Protein AF-A0A971RGT4-F1 (afdb_monomer)

pLDDT: mean 87.38, std 16.97, range [37.19, 98.38]

Nearest PDB structures (foldseek):
  1kdp-assembly1_A  TM=9.262E-01  e=4.295E-02  Escherichia coli

Sequence (68 aa):
AGRGSQLPFEEVVADLARRDQIDSSRQYAPLSQAQDAVYLDTTHLSIEEVVAAILELVTQSSVDGSHA

Solvent-accessible surface area (backbone atoms only — not comparable to full-atom values): 4497 Å² total; per-residue (Å²): 140,90,73,78,78,94,66,57,71,69,56,54,52,51,51,51,54,52,48,54,54,52,42,48,64,37,95,67,87,40,63,65,87,57,99,86,58,82,88,79,89,56,91,87,50,53,73,68,52,49,52,50,52,53,54,48,55,54,52,62,64,51,67,81,62,72,87,121

Secondary structure (DSSP, 8-state):
--------HHHHHHHHHHHHHHHHH-SSS-S---TTPPP---TT--HHHHHHHHHHHHHHHHGGG---

Foldseek 3Di:
DDDDDPDDPVVVVVVVVVVLVCQQPDPPNRPDADPPDDDDDCPPPDPVRVVVVVVVVVVVVCVVPDPD

Mean predicted aligned error: 7.65 Å

Radius of gyration: 17.81 Å; Cα contacts (8 Å, |Δi|>4): 11; chains: 1; bounding box: 44×33×44 Å

Structure (mmCIF, N/CA/C/O backbone):
data_AF-A0A971RGT4-F1
#
_entry.id   AF-A0A971RGT4-F1
#
loop_
_atom_site.group_PDB
_atom_site.id
_atom_site.type_symbol
_atom_site.label_atom_id
_atom_site.label_alt_id
_atom_site.label_comp_id
_atom_site.label_asym_id
_atom_site.label_entity_id
_atom_site.label_seq_id
_atom_site.pdbx_PDB_ins_code
_atom_site.Cartn_x
_atom_site.Cartn_y
_atom_site.Cartn_z
_atom_site.occupancy
_atom_site.B_iso_or_equiv
_atom_site.auth_seq_id
_atom_site.auth_comp_id
_atom_site.auth_asym_id
_atom_site.auth_atom_id
_atom_site.pdbx_PDB_model_num
ATOM 1 N N . ALA A 1 1 ? 24.529 -7.754 3.820 1.00 46.22 1 ALA A N 1
ATOM 2 C CA . ALA A 1 1 ? 24.575 -7.608 2.352 1.00 46.22 1 ALA A CA 1
ATOM 3 C C . ALA A 1 1 ? 23.179 -7.901 1.826 1.00 46.22 1 ALA A C 1
ATOM 5 O O . ALA A 1 1 ? 22.627 -8.919 2.207 1.00 46.22 1 ALA A O 1
ATOM 6 N N . GLY A 1 2 ? 22.576 -6.986 1.073 1.00 54.78 2 GLY A N 1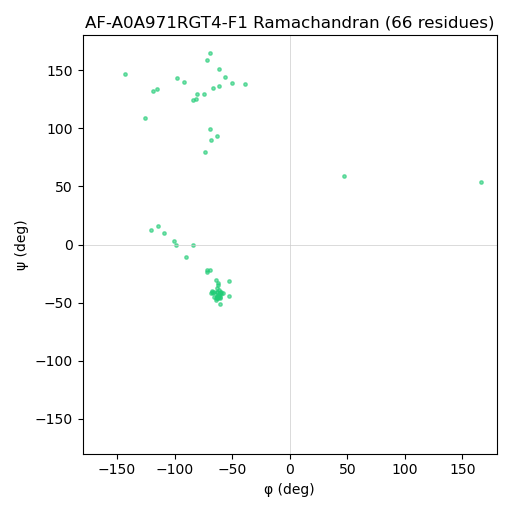
ATOM 7 C CA . GLY A 1 2 ? 21.180 -7.116 0.646 1.00 54.78 2 GLY A CA 1
ATOM 8 C C . GLY A 1 2 ? 20.660 -5.798 0.091 1.00 54.78 2 GLY A C 1
ATOM 9 O O . GLY A 1 2 ? 19.709 -5.237 0.612 1.00 54.78 2 GLY A O 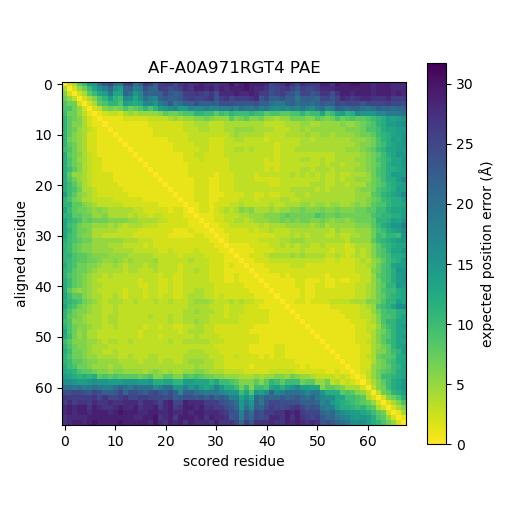1
ATOM 10 N N . ARG A 1 3 ? 21.366 -5.233 -0.890 1.00 58.19 3 ARG A N 1
ATOM 11 C CA . ARG A 1 3 ? 20.844 -4.138 -1.711 1.00 58.19 3 ARG A CA 1
ATOM 12 C C . ARG A 1 3 ? 20.746 -4.674 -3.129 1.00 58.19 3 ARG A C 1
ATOM 14 O O . ARG A 1 3 ? 21.650 -5.391 -3.546 1.00 58.19 3 ARG A O 1
ATOM 21 N N . GLY A 1 4 ? 19.601 -4.402 -3.748 1.00 63.97 4 GLY A N 1
ATOM 22 C CA . GLY A 1 4 ? 19.023 -5.102 -4.888 1.00 63.97 4 GLY A CA 1
ATOM 23 C C . GLY A 1 4 ? 20.008 -5.560 -5.952 1.00 63.97 4 GLY A C 1
ATOM 24 O O . GLY A 1 4 ? 20.907 -4.828 -6.362 1.00 63.97 4 GLY A O 1
ATOM 25 N N . SER A 1 5 ? 19.785 -6.780 -6.425 1.00 69.56 5 SER A N 1
ATOM 26 C CA . SER A 1 5 ? 20.187 -7.191 -7.763 1.00 69.56 5 SER A CA 1
ATOM 27 C C . SER A 1 5 ? 19.682 -6.154 -8.774 1.00 69.56 5 SER A C 1
ATOM 29 O O . SER A 1 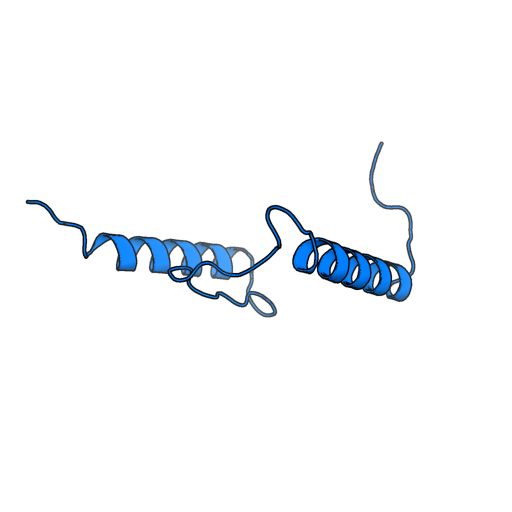5 ? 18.566 -5.650 -8.647 1.00 69.56 5 SER A O 1
ATOM 31 N N . GLN A 1 6 ? 20.506 -5.818 -9.769 1.00 75.50 6 GLN A N 1
ATOM 32 C CA . GLN A 1 6 ? 20.059 -5.034 -10.920 1.00 75.50 6 GLN A CA 1
ATOM 33 C C . GLN A 1 6 ? 19.092 -5.903 -11.731 1.00 75.50 6 GLN A C 1
ATOM 35 O O . GLN A 1 6 ? 19.520 -6.675 -12.583 1.00 75.50 6 GLN A O 1
ATOM 40 N N . LEU A 1 7 ? 17.804 -5.828 -11.401 1.00 84.31 7 LEU A N 1
ATOM 41 C CA . LEU A 1 7 ? 16.739 -6.488 -12.145 1.00 84.31 7 LEU A CA 1
ATOM 42 C C . LEU A 1 7 ? 16.194 -5.529 -13.212 1.00 84.31 7 LEU A C 1
ATOM 44 O O . LEU A 1 7 ? 16.038 -4.334 -12.932 1.00 84.31 7 LEU A O 1
ATOM 48 N N . PRO A 1 8 ? 15.898 -6.016 -14.426 1.00 93.00 8 PRO A N 1
ATOM 49 C CA . PRO A 1 8 ? 15.166 -5.252 -15.424 1.00 93.00 8 PRO A CA 1
ATOM 50 C C . PRO A 1 8 ? 13.817 -4.777 -14.878 1.00 93.00 8 PRO A C 1
ATOM 52 O O . PRO A 1 8 ? 13.134 -5.503 -14.158 1.00 93.00 8 PRO A O 1
ATOM 55 N N . PHE A 1 9 ? 13.398 -3.576 -15.275 1.00 92.62 9 PHE A N 1
ATOM 56 C CA . PHE A 1 9 ? 12.101 -3.015 -14.886 1.00 92.62 9 PHE A CA 1
ATOM 57 C C . PHE A 1 9 ? 10.934 -3.967 -15.199 1.00 92.62 9 PHE A 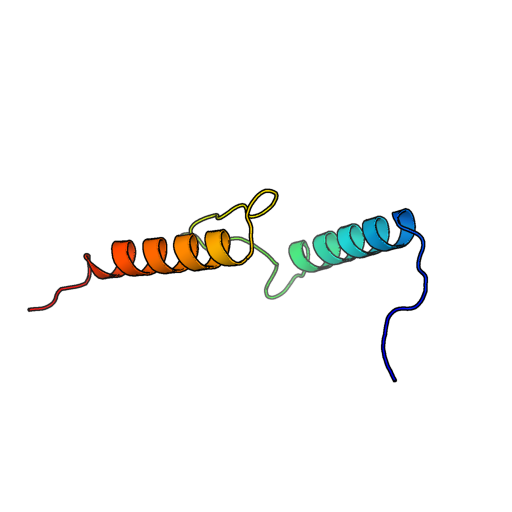C 1
ATOM 59 O O . PHE A 1 9 ? 10.079 -4.198 -14.349 1.00 92.62 9 PHE A O 1
ATOM 66 N N . GLU A 1 10 ? 10.937 -4.571 -16.390 1.00 95.88 10 GLU A N 1
ATOM 67 C CA . GLU A 1 10 ? 9.896 -5.512 -16.823 1.00 95.88 10 GLU A CA 1
ATOM 68 C C . GLU A 1 10 ? 9.820 -6.759 -15.934 1.00 95.88 10 GLU A C 1
ATOM 70 O O . GLU A 1 10 ? 8.728 -7.254 -15.662 1.00 95.88 10 GLU A O 1
ATOM 75 N N . GLU A 1 11 ? 10.961 -7.237 -15.430 1.00 94.88 11 GLU A N 1
ATOM 76 C CA . GLU A 1 11 ? 11.010 -8.385 -14.523 1.00 94.88 11 GLU A CA 1
ATOM 77 C C . GLU A 1 11 ? 10.378 -8.041 -13.171 1.00 94.88 11 GLU A C 1
ATOM 79 O O . GLU A 1 11 ? 9.589 -8.819 -12.637 1.00 94.88 11 GLU A O 1
ATOM 84 N N . VAL A 1 12 ? 10.648 -6.838 -12.652 1.00 94.25 12 VAL A N 1
ATOM 85 C CA . VAL A 1 12 ? 10.034 -6.349 -11.409 1.00 94.25 12 VAL A CA 1
ATOM 86 C C . VAL A 1 12 ? 8.518 -6.209 -11.566 1.00 94.25 12 VAL A C 1
ATOM 88 O O . VAL A 1 12 ? 7.770 -6.638 -10.690 1.00 94.25 12 VAL A O 1
ATOM 91 N N . VAL A 1 13 ? 8.050 -5.652 -12.687 1.00 96.25 13 VAL A N 1
ATOM 92 C CA . VAL A 1 13 ? 6.611 -5.518 -12.970 1.00 96.25 13 VAL A CA 1
ATOM 93 C C . VAL A 1 13 ? 5.937 -6.889 -13.064 1.00 96.25 13 VAL A C 1
ATOM 95 O O . VAL A 1 13 ? 4.878 -7.093 -12.469 1.00 96.25 13 VAL A O 1
ATOM 98 N 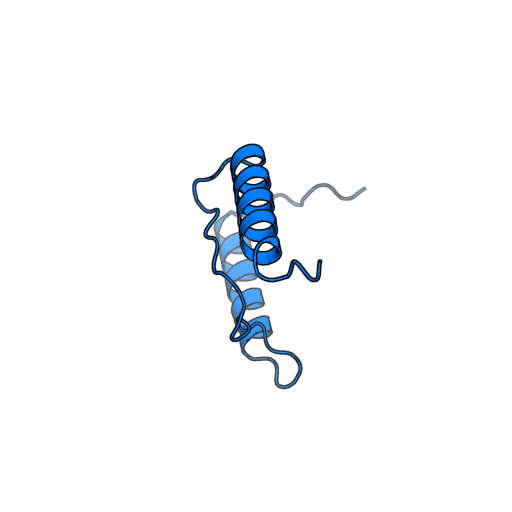N . ALA A 1 14 ? 6.554 -7.841 -13.769 1.00 96.75 14 ALA A N 1
ATOM 99 C CA . ALA A 1 14 ? 6.024 -9.194 -13.903 1.00 96.75 14 ALA A CA 1
ATOM 100 C C . ALA A 1 14 ? 5.953 -9.924 -12.551 1.00 96.75 14 ALA A C 1
ATOM 102 O O . ALA A 1 14 ? 4.961 -10.599 -12.268 1.00 96.75 14 ALA A O 1
ATOM 103 N N . ASP A 1 15 ? 6.971 -9.770 -11.700 1.00 95.94 15 ASP A N 1
ATOM 104 C CA . ASP A 1 15 ? 6.982 -10.393 -10.376 1.00 95.94 15 ASP A CA 1
ATOM 105 C C . ASP A 1 15 ? 5.923 -9.796 -9.438 1.00 95.94 15 ASP A C 1
ATOM 107 O O . ASP A 1 15 ? 5.225 -10.543 -8.746 1.00 95.94 15 ASP A O 1
ATOM 111 N N . LEU A 1 16 ? 5.740 -8.470 -9.467 1.00 95.75 16 LEU A N 1
ATOM 112 C CA . LEU A 1 16 ? 4.676 -7.793 -8.719 1.00 95.75 16 LEU A CA 1
ATOM 113 C C . LEU A 1 16 ? 3.292 -8.288 -9.151 1.00 95.75 16 LEU A C 1
ATOM 115 O O . LEU A 1 16 ? 2.525 -8.749 -8.308 1.00 95.75 16 LEU A O 1
ATOM 119 N N . ALA A 1 17 ? 3.008 -8.302 -10.457 1.00 96.88 17 ALA A N 1
ATOM 120 C CA . ALA A 1 17 ? 1.722 -8.769 -10.979 1.00 96.88 17 ALA A CA 1
ATOM 121 C C . ALA A 1 17 ? 1.441 -10.235 -10.604 1.00 96.88 17 ALA A C 1
ATOM 123 O O . ALA A 1 17 ? 0.329 -10.591 -10.207 1.00 96.88 17 ALA A O 1
ATOM 124 N N . ARG A 1 18 ? 2.466 -11.093 -10.681 1.00 97.62 18 ARG A N 1
ATOM 125 C CA . ARG A 1 18 ? 2.378 -12.498 -10.265 1.00 97.62 18 ARG A CA 1
ATOM 126 C C . ARG A 1 18 ? 2.058 -12.622 -8.774 1.00 97.62 18 ARG A C 1
ATOM 128 O O . ARG A 1 18 ? 1.244 -13.465 -8.399 1.00 97.62 18 ARG A O 1
ATOM 135 N N . ARG A 1 19 ? 2.697 -11.819 -7.917 1.00 97.06 19 ARG A N 1
ATOM 136 C CA . ARG A 1 19 ? 2.438 -11.821 -6.470 1.00 97.06 19 ARG A CA 1
ATOM 137 C C . ARG A 1 19 ? 1.012 -11.373 -6.165 1.00 97.06 19 ARG A C 1
ATOM 139 O O . ARG A 1 19 ? 0.322 -12.074 -5.433 1.00 97.06 19 ARG A O 1
ATOM 146 N N . ASP A 1 20 ? 0.557 -10.291 -6.784 1.00 96.19 20 ASP A N 1
ATOM 147 C CA . ASP A 1 20 ? -0.793 -9.760 -6.578 1.00 96.19 20 ASP A CA 1
ATOM 148 C C . ASP A 1 20 ? -1.867 -10.777 -7.003 1.00 96.19 20 ASP A C 1
ATOM 150 O O . ASP A 1 20 ? -2.865 -10.980 -6.303 1.00 96.19 20 ASP A O 1
ATOM 154 N N . GLN A 1 21 ? -1.640 -11.500 -8.108 1.00 97.31 21 GLN A N 1
ATOM 155 C CA . GLN A 1 21 ? -2.517 -12.592 -8.539 1.00 97.31 21 GLN A CA 1
ATOM 156 C C . GLN A 1 21 ? -2.551 -13.740 -7.521 1.00 97.31 21 GLN A C 1
ATOM 158 O O . GLN A 1 21 ? -3.622 -14.260 -7.200 1.00 97.31 21 GLN A O 1
ATOM 163 N N . ILE A 1 22 ? -1.390 -14.163 -7.018 1.00 97.31 22 ILE A N 1
ATOM 164 C CA . ILE A 1 22 ? -1.317 -15.233 -6.017 1.00 97.31 22 ILE A CA 1
ATOM 165 C C . ILE A 1 22 ? -2.035 -14.803 -4.741 1.00 97.31 22 ILE A C 1
ATOM 167 O O . ILE A 1 22 ? -2.822 -15.578 -4.210 1.00 97.31 22 ILE A O 1
ATOM 171 N N . ASP A 1 23 ? -1.792 -13.584 -4.266 1.00 96.88 23 ASP A N 1
ATOM 172 C CA . ASP A 1 23 ? -2.322 -13.082 -3.000 1.00 96.88 23 ASP A CA 1
ATOM 173 C C . ASP A 1 23 ? -3.842 -12.898 -3.048 1.00 96.88 23 ASP A C 1
ATOM 175 O O . ASP A 1 23 ? -4.533 -13.289 -2.107 1.00 96.88 23 ASP A O 1
ATOM 179 N N . SER A 1 24 ? -4.383 -12.407 -4.164 1.00 96.00 24 SER A N 1
ATOM 180 C CA . SER A 1 24 ? -5.834 -12.262 -4.361 1.00 96.00 24 SER A CA 1
ATOM 181 C C . SER A 1 24 ? -6.574 -13.591 -4.571 1.00 96.00 24 SER A C 1
ATOM 183 O O . SER A 1 24 ? -7.765 -13.675 -4.279 1.00 96.00 24 SER A O 1
ATOM 185 N N . SER A 1 25 ? -5.895 -14.649 -5.032 1.00 96.69 25 SER A N 1
ATOM 186 C CA . SER A 1 25 ? -6.515 -15.953 -5.338 1.00 96.69 25 SER A CA 1
ATOM 187 C C . SER A 1 25 ? -6.325 -17.032 -4.263 1.00 96.69 25 SER A C 1
ATOM 189 O O . SER A 1 25 ? -6.769 -18.169 -4.449 1.00 96.69 25 SER A O 1
ATOM 191 N N . ARG A 1 26 ? -5.684 -16.718 -3.125 1.00 96.00 26 ARG A N 1
ATOM 192 C CA . ARG A 1 26 ? -5.462 -17.701 -2.050 1.00 96.00 26 ARG A CA 1
ATOM 193 C C . ARG A 1 26 ? -6.788 -18.215 -1.488 1.00 96.00 26 ARG A C 1
ATOM 195 O O . ARG A 1 26 ? -7.681 -17.442 -1.162 1.00 96.00 26 ARG A O 1
ATOM 202 N N . GLN A 1 27 ? -6.877 -19.530 -1.278 1.00 95.81 27 GLN A N 1
ATOM 203 C CA . GLN A 1 27 ? -8.056 -20.159 -0.665 1.00 95.81 27 GLN A CA 1
ATOM 204 C C . GLN A 1 27 ? -8.307 -19.673 0.774 1.00 95.81 27 GLN A C 1
ATOM 206 O O . GLN A 1 27 ? -9.452 -19.592 1.211 1.00 95.81 27 GLN A O 1
ATOM 211 N N . TYR A 1 28 ? -7.239 -19.362 1.511 1.00 95.25 28 TYR A N 1
ATOM 212 C CA . TYR A 1 28 ? -7.296 -18.888 2.891 1.00 95.25 28 TYR A CA 1
ATOM 213 C C . TYR A 1 28 ? -6.687 -17.491 2.979 1.00 95.25 28 TYR A C 1
ATOM 215 O O . TYR A 1 28 ? -5.587 -17.281 2.467 1.00 95.25 28 TYR A O 1
ATOM 223 N N . ALA A 1 29 ? -7.393 -16.574 3.652 1.00 93.69 29 ALA A N 1
ATOM 224 C CA . ALA A 1 29 ? -7.013 -15.167 3.808 1.00 93.69 29 ALA A CA 1
ATOM 225 C C . ALA A 1 29 ? -6.579 -14.499 2.478 1.00 93.69 29 ALA A C 1
ATOM 227 O O . ALA A 1 29 ? -5.434 -14.051 2.371 1.00 93.69 29 ALA A O 1
ATOM 228 N N . PRO A 1 30 ? -7.456 -14.469 1.451 1.00 96.44 30 PRO A N 1
ATOM 229 C CA . PRO A 1 30 ? -7.160 -13.775 0.202 1.00 96.44 30 PRO A CA 1
ATOM 230 C C . PRO A 1 30 ? -6.951 -12.278 0.446 1.00 96.44 30 PRO A C 1
ATOM 232 O O . PRO A 1 30 ? -7.550 -11.689 1.349 1.00 96.44 30 PRO A O 1
ATOM 235 N N . LEU A 1 31 ? -6.134 -11.647 -0.393 1.00 96.00 31 LEU A N 1
ATOM 236 C CA . LEU A 1 31 ? -6.032 -10.196 -0.442 1.00 96.00 31 LEU A CA 1
ATOM 237 C C . LEU A 1 31 ? -7.336 -9.622 -1.018 1.00 96.00 31 LEU A C 1
ATOM 239 O O . LEU A 1 31 ? -7.551 -9.620 -2.228 1.00 96.00 31 LEU A O 1
ATOM 243 N N . SER A 1 32 ? -8.210 -9.148 -0.135 1.00 95.38 32 SER A N 1
ATOM 244 C CA . SER A 1 32 ? -9.480 -8.502 -0.473 1.00 95.38 32 SER A CA 1
ATOM 245 C C . SER A 1 32 ? -9.766 -7.357 0.493 1.00 95.38 32 SER A C 1
ATOM 247 O O . SER A 1 32 ? -9.435 -7.450 1.675 1.00 95.38 32 SER A O 1
ATOM 249 N N . GLN A 1 33 ? -10.417 -6.301 0.013 1.00 95.31 33 GLN A N 1
ATOM 250 C CA . GLN A 1 33 ? -10.848 -5.185 0.854 1.00 95.31 33 GLN A CA 1
ATOM 251 C C . GLN A 1 33 ? -11.941 -5.635 1.843 1.00 95.31 33 GLN A C 1
ATOM 253 O O . GLN A 1 33 ? -12.876 -6.338 1.458 1.00 95.31 33 GLN A O 1
ATOM 258 N N . ALA A 1 34 ? -11.827 -5.235 3.114 1.00 94.94 34 ALA A N 1
ATOM 259 C CA . ALA A 1 34 ? -12.877 -5.456 4.110 1.00 94.94 34 ALA A CA 1
ATOM 260 C C . ALA A 1 34 ? -14.093 -4.549 3.844 1.00 94.94 34 ALA A C 1
ATOM 262 O O . ALA A 1 34 ? -13.975 -3.525 3.177 1.00 94.94 34 ALA A O 1
ATOM 263 N N . GLN A 1 35 ? -15.265 -4.911 4.369 1.00 94.88 35 GLN A N 1
ATOM 264 C CA . GLN A 1 35 ? -16.511 -4.172 4.100 1.00 94.88 35 GLN A CA 1
ATOM 265 C C . GLN A 1 35 ? -16.488 -2.732 4.633 1.00 94.88 35 GLN A C 1
ATOM 267 O O . GLN A 1 35 ? -17.118 -1.852 4.059 1.00 94.88 35 GLN A O 1
ATOM 272 N N . ASP A 1 36 ? -15.763 -2.507 5.722 1.00 92.50 36 ASP A N 1
ATOM 273 C CA . ASP A 1 36 ? -15.579 -1.232 6.411 1.00 92.50 36 ASP A CA 1
ATOM 274 C C . ASP A 1 36 ? -14.256 -0.538 6.047 1.00 92.50 36 ASP A C 1
ATOM 276 O O . ASP A 1 36 ? -13.970 0.553 6.538 1.00 92.50 36 ASP A O 1
ATOM 280 N N . ALA A 1 37 ? -13.433 -1.147 5.188 1.00 93.88 37 ALA A N 1
ATOM 281 C CA . ALA A 1 37 ? -12.146 -0.575 4.822 1.00 93.88 37 ALA A CA 1
ATOM 282 C C . ALA A 1 37 ? -12.315 0.608 3.861 1.00 93.88 37 ALA A C 1
ATOM 284 O O . ALA A 1 37 ? -12.923 0.487 2.796 1.00 93.88 37 ALA A O 1
ATOM 285 N N . VAL A 1 38 ? -11.674 1.730 4.185 1.00 94.69 38 VAL A N 1
ATOM 286 C CA . VAL A 1 38 ? -11.569 2.889 3.291 1.00 94.69 38 VAL A CA 1
ATOM 287 C C . VAL A 1 38 ? -10.456 2.653 2.266 1.00 94.69 38 VAL A C 1
ATOM 289 O O . VAL A 1 38 ? -9.336 2.298 2.629 1.00 94.69 38 VAL A O 1
ATOM 292 N N . TYR A 1 39 ? -10.758 2.852 0.981 1.00 96.06 39 TYR A N 1
ATOM 293 C CA . TYR A 1 39 ? -9.763 2.770 -0.091 1.00 96.06 39 TYR A CA 1
ATOM 294 C C . TYR A 1 39 ? -8.969 4.078 -0.188 1.00 96.06 39 TYR A C 1
ATOM 296 O O . TYR A 1 39 ? -9.559 5.144 -0.358 1.00 96.06 39 TYR A O 1
ATOM 304 N N . LEU A 1 40 ? -7.640 3.988 -0.112 1.00 96.31 40 LEU A N 1
ATOM 305 C CA . LEU A 1 40 ? -6.721 5.115 -0.264 1.00 96.31 40 LEU A CA 1
ATOM 306 C C . LEU A 1 40 ? -5.699 4.789 -1.359 1.00 96.31 40 LEU A C 1
ATOM 308 O O . LEU A 1 40 ? -4.822 3.950 -1.161 1.00 96.31 40 LEU A O 1
ATOM 312 N N . ASP A 1 41 ? -5.819 5.453 -2.508 1.00 97.38 41 ASP A N 1
ATOM 313 C CA . ASP A 1 41 ? -4.837 5.370 -3.590 1.00 97.38 41 ASP A CA 1
ATOM 314 C C . ASP A 1 41 ? -3.691 6.356 -3.336 1.00 97.38 41 ASP A C 1
ATOM 316 O O . ASP A 1 41 ? -3.904 7.558 -3.178 1.00 97.38 41 ASP A O 1
ATOM 320 N N . THR A 1 42 ? -2.466 5.838 -3.305 1.00 97.81 42 THR A N 1
ATOM 321 C CA . THR A 1 42 ? -1.252 6.608 -3.025 1.00 97.81 42 THR A CA 1
ATOM 322 C C . THR A 1 42 ? -0.360 6.782 -4.252 1.00 97.81 42 THR A C 1
ATOM 324 O O . THR A 1 42 ? 0.773 7.235 -4.108 1.00 97.81 42 THR A O 1
ATOM 327 N N . THR A 1 43 ? -0.825 6.419 -5.455 1.00 97.19 43 THR A N 1
ATOM 328 C CA . THR A 1 43 ? -0.018 6.393 -6.694 1.00 97.19 43 THR A CA 1
ATOM 329 C C . THR A 1 43 ? 0.695 7.720 -6.976 1.00 97.19 43 THR A C 1
ATOM 331 O O . THR A 1 43 ? 1.795 7.735 -7.532 1.00 97.19 43 THR A O 1
ATOM 334 N N . HIS A 1 44 ? 0.092 8.839 -6.573 1.00 97.81 44 HIS A N 1
ATOM 335 C CA . HIS A 1 44 ? 0.607 10.188 -6.818 1.00 97.81 44 HIS A CA 1
ATOM 336 C C . HIS A 1 44 ? 0.876 10.993 -5.544 1.00 97.81 44 HIS A C 1
ATOM 338 O O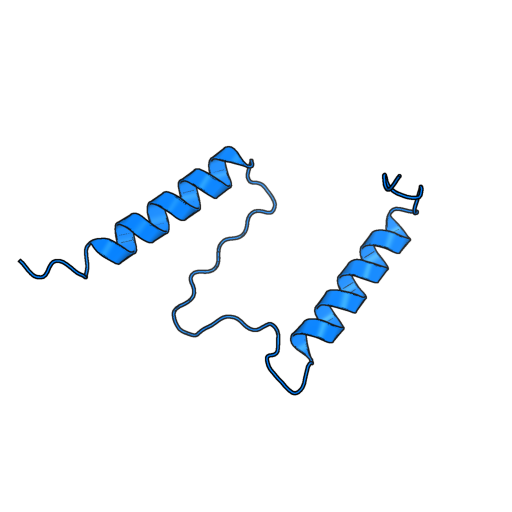 . HIS A 1 44 ? 1.074 12.201 -5.638 1.00 97.81 44 HIS A O 1
ATOM 344 N N . LEU A 1 45 ? 0.879 10.343 -4.379 1.00 97.75 45 LEU A N 1
ATOM 345 C CA . LEU A 1 45 ? 1.088 11.007 -3.095 1.00 97.75 45 LEU A CA 1
ATOM 346 C C . LEU A 1 45 ? 2.541 10.878 -2.635 1.00 97.75 45 LEU A C 1
ATOM 348 O O . LEU A 1 45 ? 3.180 9.835 -2.807 1.00 97.75 45 LEU A O 1
ATOM 352 N N . SER A 1 46 ? 3.054 11.930 -2.004 1.00 98.38 46 SER A N 1
ATOM 353 C CA . SER A 1 46 ? 4.278 11.850 -1.214 1.00 98.38 46 SER A CA 1
ATOM 354 C C . SER A 1 46 ? 4.056 11.021 0.053 1.00 98.38 46 SER A C 1
ATOM 356 O O . SER A 1 46 ? 2.928 10.772 0.482 1.00 98.38 46 SER A O 1
ATOM 358 N N . ILE A 1 47 ? 5.146 10.610 0.702 1.00 98.12 47 ILE A N 1
ATOM 359 C CA . ILE A 1 47 ? 5.058 9.864 1.963 1.00 98.12 47 ILE A CA 1
ATOM 360 C C . ILE A 1 47 ? 4.341 10.706 3.027 1.00 98.12 47 ILE A C 1
ATOM 362 O O . ILE A 1 47 ? 3.497 10.193 3.759 1.00 98.12 47 ILE A O 1
ATOM 366 N N . GLU A 1 48 ? 4.643 12.001 3.093 1.00 98.38 48 GLU A N 1
ATOM 367 C CA . GLU A 1 48 ? 4.030 12.938 4.030 1.00 98.38 48 GLU A CA 1
ATOM 368 C C . GLU A 1 48 ? 2.524 13.089 3.780 1.00 98.38 48 GLU A C 1
ATOM 370 O O . GLU A 1 48 ? 1.745 13.102 4.733 1.00 98.38 48 GLU A O 1
ATOM 375 N N . GLU A 1 49 ? 2.107 13.146 2.512 1.00 98.38 49 GLU A N 1
ATOM 376 C CA . GLU A 1 49 ? 0.696 13.224 2.116 1.00 98.38 49 GLU A CA 1
ATOM 377 C C . GLU A 1 49 ? -0.066 11.944 2.473 1.00 98.38 49 GLU A C 1
ATOM 379 O O . GLU A 1 49 ? -1.170 12.019 3.011 1.00 98.38 49 GLU A O 1
ATOM 384 N N . VAL A 1 50 ? 0.537 10.768 2.258 1.00 98.06 50 VAL A N 1
ATOM 385 C CA . VAL A 1 50 ? -0.057 9.484 2.669 1.00 98.06 50 VAL A CA 1
ATOM 386 C C . VAL A 1 50 ? -0.259 9.437 4.182 1.00 98.06 50 VAL A C 1
ATOM 388 O O . VAL A 1 50 ? -1.329 9.053 4.654 1.00 98.06 50 VAL A O 1
ATOM 391 N N . VAL A 1 51 ? 0.747 9.847 4.960 1.00 98.06 51 VAL A N 1
ATOM 392 C CA . VAL A 1 51 ? 0.654 9.861 6.428 1.00 98.06 51 VAL A CA 1
ATOM 393 C C . VAL A 1 51 ? -0.442 10.818 6.894 1.00 98.06 51 VAL A C 1
ATOM 395 O O . VAL A 1 51 ? -1.243 10.448 7.754 1.00 98.06 51 VAL A O 1
ATOM 398 N N . ALA A 1 52 ? -0.514 12.019 6.317 1.00 97.75 52 ALA A N 1
ATOM 399 C CA . ALA A 1 52 ? -1.560 12.984 6.638 1.00 97.75 52 ALA A CA 1
ATOM 400 C C . ALA A 1 52 ? -2.962 12.435 6.321 1.00 97.75 52 ALA A C 1
ATOM 402 O O . ALA A 1 52 ? -3.843 12.505 7.179 1.00 97.75 52 ALA A O 1
ATOM 403 N N . ALA A 1 53 ? -3.142 11.815 5.149 1.00 96.69 53 ALA A N 1
ATOM 404 C CA . ALA A 1 53 ? -4.408 11.203 4.749 1.00 96.69 53 ALA A CA 1
ATOM 405 C C . ALA A 1 53 ? -4.845 10.091 5.719 1.00 96.69 53 ALA A C 1
ATOM 407 O O . ALA A 1 53 ? -6.004 10.039 6.127 1.00 96.69 53 ALA A O 1
ATOM 408 N N . ILE A 1 54 ? -3.918 9.232 6.157 1.00 96.38 54 ILE A N 1
ATOM 409 C CA . ILE A 1 54 ? -4.217 8.180 7.142 1.00 96.38 54 ILE A CA 1
ATOM 410 C C . ILE A 1 54 ? -4.651 8.787 8.487 1.00 96.38 54 ILE A C 1
ATOM 412 O O . ILE A 1 54 ? -5.626 8.324 9.081 1.00 96.38 54 ILE A O 1
ATOM 416 N N . LEU A 1 55 ? -3.958 9.823 8.976 1.00 96.56 55 LEU A N 1
ATOM 417 C CA . LEU A 1 55 ? -4.304 10.487 10.242 1.00 96.56 55 LEU A CA 1
ATOM 418 C C . LEU A 1 55 ? -5.687 11.148 10.191 1.00 96.56 55 LEU A C 1
ATOM 420 O O . LEU A 1 55 ? -6.434 11.101 11.174 1.00 96.56 55 LEU A O 1
ATO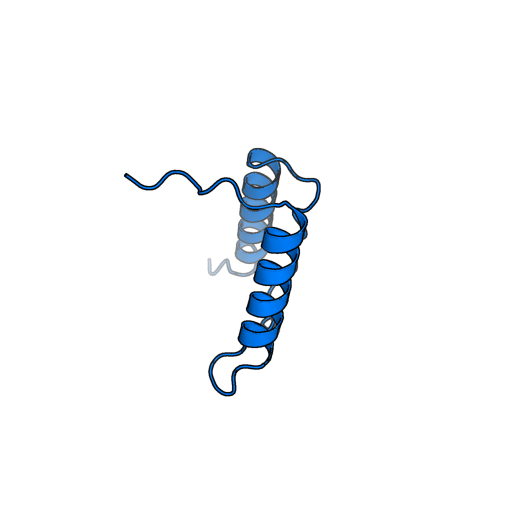M 424 N N . GLU A 1 56 ? -6.045 11.731 9.049 1.00 95.19 56 GLU A N 1
ATOM 425 C CA . GLU A 1 56 ? -7.368 12.309 8.832 1.00 95.19 56 GLU A CA 1
ATOM 426 C C . GLU A 1 56 ? -8.466 11.238 8.888 1.00 95.19 56 GLU A C 1
ATOM 428 O O . GLU A 1 56 ? -9.429 11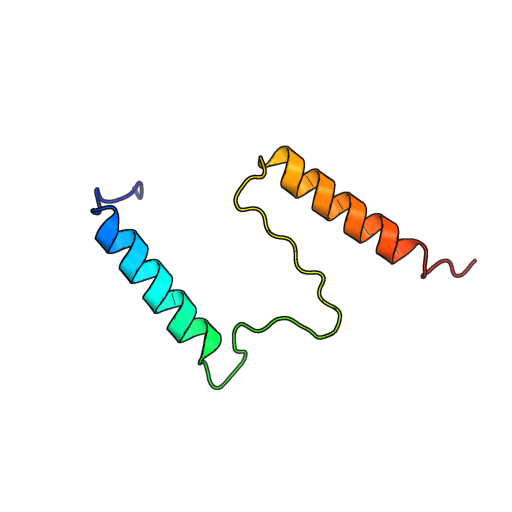.397 9.641 1.00 95.19 56 GLU A O 1
ATOM 433 N N . LEU A 1 57 ? -8.286 10.112 8.185 1.00 94.25 57 LEU A N 1
ATOM 434 C CA . LEU A 1 57 ? -9.243 8.996 8.183 1.00 94.25 57 LEU A CA 1
ATOM 435 C C . LEU A 1 57 ? -9.493 8.434 9.593 1.00 94.25 57 LEU A C 1
ATOM 437 O O . LEU A 1 57 ? -10.637 8.169 9.973 1.00 94.25 57 LEU A O 1
ATOM 441 N N . VAL A 1 58 ? -8.436 8.291 10.399 1.00 93.38 58 VAL A N 1
ATOM 442 C CA . VAL A 1 58 ? -8.546 7.827 11.793 1.00 93.38 58 VAL A CA 1
ATOM 443 C C . VAL A 1 58 ? -9.296 8.840 12.659 1.00 93.38 58 VAL A C 1
ATOM 445 O O . VAL A 1 58 ? -10.130 8.457 13.483 1.00 93.38 58 VAL A O 1
ATOM 448 N N . THR A 1 59 ? -9.028 10.133 12.470 1.00 91.06 59 THR A N 1
ATOM 449 C CA . THR A 1 59 ? -9.690 11.200 13.233 1.00 91.06 59 THR A CA 1
ATOM 450 C C . THR A 1 59 ? -11.182 11.255 12.914 1.00 91.06 59 THR A C 1
ATOM 452 O O . THR A 1 59 ? -11.994 11.294 13.829 1.00 91.06 59 THR A O 1
ATOM 455 N N . GLN A 1 60 ? -11.564 11.174 11.637 1.00 80.62 60 GLN A N 1
ATOM 456 C CA . GLN A 1 60 ? -12.974 11.143 11.226 1.00 80.62 60 GLN A CA 1
ATOM 457 C C . GLN A 1 60 ? -13.710 9.928 11.812 1.00 80.62 60 GLN A C 1
ATOM 459 O O . GLN A 1 60 ? -14.813 10.069 12.332 1.00 80.62 60 GLN A O 1
ATOM 464 N N . SER A 1 61 ? -13.059 8.762 11.823 1.00 72.19 61 SER A N 1
ATOM 465 C CA . SER A 1 61 ? -13.633 7.520 12.363 1.00 72.19 61 SER A CA 1
ATOM 466 C C . SER A 1 61 ? -13.793 7.523 13.891 1.00 72.19 61 SER A C 1
ATOM 468 O O . SER A 1 61 ? -14.592 6.762 14.429 1.00 72.19 61 SER A O 1
ATOM 470 N N . SER A 1 62 ? -13.040 8.360 14.615 1.00 60.53 62 SER A N 1
ATOM 471 C CA . SER A 1 62 ? -13.109 8.458 16.082 1.00 60.53 62 SER A CA 1
ATOM 472 C C . SER A 1 62 ? -14.133 9.482 16.591 1.00 60.53 62 SER A C 1
ATOM 474 O O . SER A 1 62 ? -14.479 9.444 17.773 1.00 60.53 62 SER A O 1
ATOM 476 N N . VAL A 1 63 ? -14.694 10.335 15.722 1.00 54.47 63 VAL A N 1
ATOM 477 C CA . VAL A 1 63 ? -15.789 11.258 16.092 1.00 54.47 63 VAL A CA 1
ATOM 478 C C . VAL A 1 63 ? -17.121 10.521 16.308 1.00 54.47 63 VAL A C 1
ATOM 480 O O . VAL A 1 63 ? -17.945 10.984 17.094 1.00 54.47 63 VAL A O 1
ATOM 483 N N . ASP A 1 64 ? -17.294 9.321 15.748 1.00 52.97 64 ASP A N 1
ATOM 484 C CA . ASP A 1 64 ? -18.500 8.495 15.944 1.00 52.97 64 ASP A CA 1
ATOM 485 C C . ASP A 1 64 ? -18.473 7.646 17.237 1.00 52.97 64 ASP A C 1
ATOM 487 O O . ASP A 1 64 ? -19.427 6.933 17.547 1.00 52.97 64 ASP A O 1
ATOM 491 N N . GLY A 1 65 ? -17.393 7.740 18.026 1.00 49.31 65 GLY A N 1
ATOM 492 C CA . GLY A 1 65 ? -17.148 6.933 19.226 1.00 49.31 65 GLY A CA 1
ATOM 493 C C . GLY A 1 65 ? -17.123 7.694 20.555 1.00 49.31 65 GLY A C 1
ATOM 494 O O . GLY A 1 65 ? -16.628 7.145 21.541 1.00 49.31 65 GLY A O 1
ATOM 495 N N . SER A 1 66 ? -17.624 8.934 20.628 1.00 43.50 66 SER A N 1
ATOM 496 C CA . SER A 1 66 ? -17.722 9.652 21.908 1.00 43.50 66 SER A CA 1
ATOM 497 C C . SER A 1 66 ? -18.858 9.092 22.771 1.00 43.50 66 SER A C 1
ATOM 499 O O . SER A 1 66 ? -19.929 9.682 22.892 1.00 43.50 66 SER A O 1
ATOM 501 N N . HIS A 1 67 ? -18.580 7.969 23.435 1.00 45.34 67 HIS A N 1
ATOM 502 C CA . HIS A 1 67 ? -19.041 7.761 24.801 1.00 45.34 67 HIS A CA 1
ATOM 503 C C . HIS A 1 67 ? -18.380 8.817 25.699 1.00 45.34 67 HIS A C 1
ATOM 505 O O . HIS A 1 67 ? -17.268 8.629 26.194 1.00 45.34 67 HIS A O 1
ATOM 511 N N . ALA A 1 68 ? -19.097 9.923 25.882 1.00 37.19 68 ALA A N 1
ATOM 512 C CA . ALA A 1 68 ? -19.119 10.694 27.116 1.00 37.19 68 ALA A CA 1
ATOM 513 C C . ALA A 1 68 ? -20.559 10.664 27.642 1.00 37.19 68 ALA A C 1
ATOM 515 O O . ALA A 1 68 ? -21.481 10.783 26.802 1.00 37.19 68 ALA A O 1
#

=== Feature glossary ===
Feature key, reading from the visual/contextual features back to the raw sequence:

Rendered structure images. Structure images are PyMOL renders from six orthogonal camera directions. Cartoon representation draws helices as coils and strands as arrows; sticks shows the backbone as bonds; surface shows the solvent-excluded envelope. Rainbow coloring maps sequence position to hue (blue→red, N→C); chain coloring assigns a distinct color per polypeptide.

Contact-map, Ramachandran, and PAE plots. Three diagnostic plots accompany the record. The Cα contact map visualizes the tertiary structure as a 2D adjacency matrix (8 Å cutoff, sequence-local contacts suppressed). The Ramachandran plot shows the distribution of backbon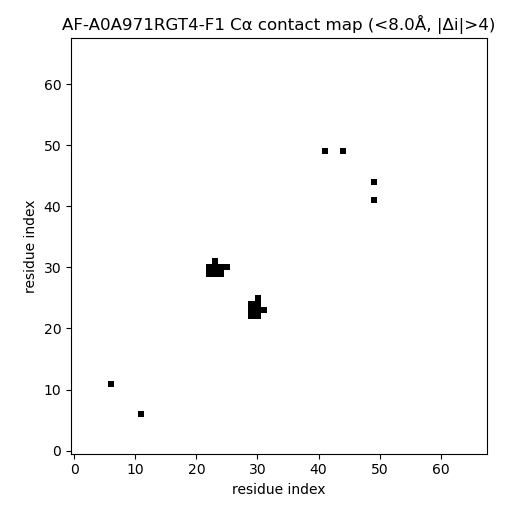e (φ, ψ) torsions, with points in the α and β basins reflecting secondary structure content. The PAE plot shows AlphaFold's inter-residue confidence as a color matrix.

InterPro / GO / CATH / organism. The annotation block draws on four external resources. InterPro: which protein families and domains the sequence belongs to. GO: standardized terms for what the protein does, what process it participates in, and where in the cell it acts. CATH: which structural fold it has in the CATH hierarchy. Organism: the species of origin.

Nearest PDB structures. Structural nearest neighbors (via Foldseek easy-search vs the PDB). Reported per hit: target PDB id, E-value, and alignment TM-score. A TM-score above ~0.5 is the conventional threshold for 'same fold'.

Predicted aligned error. Predicted aligned error is AlphaFold's pairwise confidence. Unlike pLDDT (per-residue), PAE is per-residue-pair and captures whether two parts of the structure are correctly placed relative to each other. Units are ångströms of expected positional error.

Solvent-accessible surface area. SASA measures how much of the protein is reachable by solvent. It is computed by rolling a water-sized probe over the atomic surface and summing the exposed area (Å²). Per-residue SASA distinguishes core (buried, low SASA) from surface (exposed, high SASA) residues; total SASA is a whole-molecule size measure.

B-factor. Crystallographic B-factors measure how much each atom's electron density is smeared out, in Å². They rise in mobile loops and surface residues and fall in the buried interior. In AlphaFold models this column is repurposed to hold pLDDT instead.

pLDDT. For AlphaFold models, the B-factor field carries pLDDT — the model's own estimate of local accuracy on a 0–100 scale. Regions with pLDDT<50 should be treated as essentially unmodeled; they often correspond to intrinsically disordered segments.

Backbone torsions (φ/ψ). φ (phi) and ψ (psi) are the two rotatable backbone dihedrals per residue: φ is the C(i-1)–N–Cα–C torsion, ψ is the N–Cα–C–N(i+1) torsion, both in degrees on (−180°, 180°]. α-helical residues cluster near (−60°, −45°); β-strand residues near (−120°, +130°). A Ramachandran plot is simply a scatter of (φ, ψ) for every residue.

Radius of gyration, Cα contacts, bounding box. Radius of gyration (Rg) is the root-mean-square distance of Cα atoms from their centroid — a single number for overall size and compactness. A globular domain of N residues has Rg ≈ 2.2·N^0.38 Å; an extended or disordered chain has a much larger Rg. The Cα contact count is the number of residue pairs whose Cα atoms are within 8 Å and are more than four positions apart in sequence — a standard proxy for tertiary packing density. The bounding box is the smallest axis-aligned box enclosing all Cα atoms.

Secondary structure (3-state, P-SEA). Three-state secondary structure (P-SEA) collapses the eight DSSP classes into helix (a), strand (b), and coil (c). P-SEA assigns these from Cα geometry alone — distances and angles — without requiring backbone oxygens, so it works on any Cα trace.

Secondary structure (8-state, DSSP). Secondary structure is the local, repeating backbone conformation. DSSP classifies it into eight states by reading the hydrogen-bond network: three helix types (H, G, I), two β types (E, B), two non-regular types (T, S), and unstructured coil (-).

Foldseek 3Di. The Foldseek 3Di string encodes local tertiary geometry as a 20-letter alphabet — one character per residue — derived from the relative positions of nearby Cα atoms. Unlike the amino-acid sequence, 3Di is a direct function of the 3D structure, so two proteins with the same fold have similar 3Di strings even at low sequence identity.

mmCIF coordinates. Structure coordinates are given as an mmCIF _atom_site loop: one row per atom with element, residue name, chain id, sequence number, and x/y/z position in Å. Only the four main-chain atoms per residue are included here; side chains are omitted to keep the record compact.

Sequence. This is the polypeptide sequence — one letter per residue, N-terminus first. Length ranges from a few dozen residues for small domains to over a thousand for large multi-domain proteins.